Protein AF-A0A7S0MYZ6-F1 (afdb_monomer_lite)

Structure (mmCIF, N/CA/C/O backbone):
data_AF-A0A7S0MYZ6-F1
#
_entry.id   AF-A0A7S0MYZ6-F1
#
loop_
_atom_site.group_PDB
_atom_site.id
_atom_site.type_symbol
_atom_site.label_atom_id
_atom_site.label_alt_id
_atom_site.label_comp_id
_atom_site.label_asym_id
_atom_site.label_entity_id
_atom_site.label_seq_id
_atom_site.pdbx_PDB_ins_code
_atom_site.Cartn_x
_atom_site.Cartn_y
_atom_site.Cartn_z
_atom_site.occupancy
_atom_site.B_iso_or_equiv
_atom_site.auth_seq_id
_atom_site.auth_comp_id
_atom_site.auth_asym_id
_atom_site.auth_atom_id
_atom_site.pdbx_PDB_model_num
ATOM 1 N N . GLY A 1 1 ? 21.198 -16.026 4.256 1.00 79.06 1 GLY A N 1
ATOM 2 C CA . GLY A 1 1 ? 20.235 -16.946 4.891 1.00 79.06 1 GLY A CA 1
ATOM 3 C C . GLY A 1 1 ? 19.680 -16.364 6.174 1.00 79.06 1 GLY A C 1
ATOM 4 O O . GLY A 1 1 ? 18.528 -15.956 6.185 1.00 79.06 1 GLY A O 1
ATOM 5 N N . TYR A 1 2 ? 20.499 -16.274 7.227 1.00 93.56 2 TYR A N 1
ATOM 6 C CA . TYR A 1 2 ? 20.012 -15.935 8.570 1.00 93.56 2 TYR A CA 1
ATOM 7 C C . TYR A 1 2 ? 19.357 -14.545 8.682 1.00 93.56 2 TYR A C 1
ATOM 9 O O . TYR A 1 2 ? 18.285 -14.447 9.264 1.00 93.56 2 TYR A O 1
ATOM 17 N N . TYR A 1 3 ? 19.939 -13.497 8.080 1.00 96.56 3 TYR A N 1
ATOM 18 C CA . TYR A 1 3 ? 19.366 -12.144 8.123 1.00 96.56 3 TYR A CA 1
ATOM 19 C C . TYR A 1 3 ? 17.964 -12.076 7.508 1.00 96.56 3 TYR A C 1
ATOM 21 O O . TYR A 1 3 ? 17.070 -11.472 8.082 1.00 96.56 3 TYR A O 1
ATOM 29 N N . VAL A 1 4 ? 17.759 -12.743 6.367 1.00 96.19 4 VAL A N 1
ATOM 30 C CA . VAL A 1 4 ? 16.462 -12.769 5.672 1.00 96.19 4 VAL A CA 1
ATOM 31 C C . VAL A 1 4 ? 15.418 -13.495 6.517 1.00 96.19 4 VAL A C 1
ATOM 33 O O . VAL A 1 4 ? 14.318 -12.986 6.698 1.00 96.19 4 VAL A O 1
ATOM 36 N N . ALA A 1 5 ? 15.776 -14.655 7.079 1.00 96.12 5 ALA A N 1
ATOM 37 C CA . ALA A 1 5 ? 14.890 -15.392 7.977 1.00 96.12 5 ALA A CA 1
ATOM 38 C C . ALA A 1 5 ? 14.539 -14.562 9.221 1.00 96.12 5 ALA A C 1
ATOM 40 O O . ALA A 1 5 ? 13.374 -14.490 9.599 1.00 96.12 5 ALA A O 1
ATOM 41 N N . PHE A 1 6 ? 15.523 -13.879 9.810 1.00 97.44 6 PHE A N 1
ATOM 42 C CA . PHE A 1 6 ? 15.309 -12.978 10.937 1.00 97.44 6 PHE A CA 1
ATOM 43 C C . PHE A 1 6 ? 14.338 -11.842 10.588 1.00 97.44 6 PHE A C 1
ATOM 45 O O . PHE A 1 6 ? 13.360 -11.650 11.302 1.00 97.44 6 PHE A O 1
ATOM 52 N N . THR A 1 7 ? 14.537 -11.138 9.468 1.00 97.56 7 THR A N 1
ATOM 53 C CA . THR A 1 7 ? 13.630 -10.065 9.026 1.00 97.56 7 THR A CA 1
ATOM 54 C C . THR A 1 7 ? 12.202 -10.567 8.829 1.00 97.56 7 THR A C 1
ATOM 56 O O . THR A 1 7 ? 11.270 -9.953 9.340 1.00 97.56 7 THR A O 1
ATOM 59 N N . VAL A 1 8 ? 12.017 -11.703 8.146 1.00 97.50 8 VAL A N 1
ATOM 60 C CA . VAL A 1 8 ? 10.681 -12.286 7.929 1.00 97.50 8 VAL A CA 1
ATOM 61 C C . VAL A 1 8 ? 10.017 -12.651 9.257 1.00 97.50 8 VAL A C 1
ATOM 63 O O . VAL A 1 8 ? 8.837 -12.360 9.442 1.00 97.50 8 VAL A O 1
ATOM 66 N N . LEU A 1 9 ? 10.763 -13.227 10.204 1.00 97.81 9 LEU A N 1
ATOM 67 C CA . LEU A 1 9 ? 10.241 -13.541 11.535 1.00 97.81 9 LEU A CA 1
ATOM 68 C C . LEU A 1 9 ? 9.785 -12.285 12.278 1.00 97.81 9 LEU A C 1
ATOM 70 O O . LEU A 1 9 ? 8.695 -12.297 12.845 1.00 97.81 9 LEU A O 1
ATOM 74 N N . VAL A 1 10 ? 10.566 -11.200 12.248 1.00 97.94 10 VAL A N 1
ATOM 75 C CA . VAL A 1 10 ? 10.163 -9.933 12.879 1.00 97.94 10 VAL A CA 1
ATOM 76 C C . VAL A 1 10 ? 8.887 -9.387 12.235 1.00 97.94 10 VAL A C 1
ATOM 78 O O . VAL A 1 10 ? 7.963 -9.040 12.962 1.00 97.94 10 VAL A O 1
ATOM 81 N N . CYS A 1 11 ? 8.777 -9.383 10.902 1.00 97.62 11 CYS A N 1
ATOM 82 C CA . CYS A 1 11 ? 7.559 -8.935 10.215 1.00 97.62 11 CYS A CA 1
ATOM 83 C C . CYS A 1 11 ? 6.320 -9.746 10.627 1.00 97.62 11 CYS A C 1
ATOM 85 O O . CYS A 1 11 ? 5.272 -9.166 10.910 1.00 97.62 11 CYS A O 1
ATOM 87 N N . LEU A 1 12 ? 6.437 -11.076 10.697 1.00 98.12 12 LEU A N 1
ATOM 88 C CA . LEU A 1 12 ? 5.337 -11.946 11.124 1.00 98.12 12 LEU A CA 1
ATOM 89 C C . LEU A 1 12 ? 4.943 -11.687 12.584 1.00 98.12 12 LEU A C 1
ATOM 91 O O . LEU A 1 12 ? 3.754 -11.594 12.886 1.00 98.12 12 LEU A O 1
ATOM 95 N N . TRP A 1 13 ? 5.924 -11.511 13.472 1.00 98.38 13 TRP A N 1
ATOM 96 C CA . TRP A 1 13 ? 5.678 -11.154 14.870 1.00 98.38 13 TRP A CA 1
ATOM 97 C C . TRP A 1 13 ? 4.996 -9.793 15.015 1.00 98.38 13 TRP A C 1
ATOM 99 O O . TRP A 1 13 ? 4.055 -9.668 15.796 1.00 98.38 13 TRP A O 1
ATOM 109 N N . SER A 1 14 ? 5.408 -8.786 14.242 1.00 98.12 14 SER A N 1
ATOM 110 C CA . SER A 1 14 ? 4.765 -7.469 14.245 1.00 98.12 14 SER A CA 1
ATOM 111 C C . SER A 1 14 ? 3.302 -7.540 13.800 1.00 98.12 14 SER A C 1
ATOM 113 O O . SER A 1 14 ? 2.448 -6.935 14.445 1.00 98.12 14 SER A O 1
ATOM 115 N N . LEU A 1 15 ? 2.987 -8.307 12.749 1.00 97.69 15 LEU A N 1
ATOM 116 C CA . LEU A 1 15 ? 1.604 -8.504 12.295 1.00 97.69 15 LEU A CA 1
ATOM 117 C C . LEU A 1 15 ? 0.758 -9.264 13.325 1.00 97.69 15 LEU A C 1
ATOM 119 O O . LEU A 1 15 ? -0.402 -8.908 13.549 1.00 97.69 15 LEU A O 1
ATOM 123 N N . ALA A 1 16 ? 1.332 -10.279 13.977 1.00 98.31 16 ALA A N 1
ATOM 124 C CA . ALA A 1 16 ? 0.662 -11.009 15.049 1.00 98.31 16 ALA A CA 1
ATOM 125 C C . ALA A 1 16 ? 0.332 -10.084 16.230 1.00 98.31 16 ALA A C 1
ATOM 127 O O . ALA A 1 16 ? -0.807 -10.063 16.690 1.00 98.31 16 ALA A O 1
ATOM 128 N N . TYR A 1 17 ? 1.292 -9.264 16.660 1.00 98.38 17 TYR A N 1
ATOM 129 C CA . TYR A 1 17 ? 1.095 -8.311 17.751 1.00 98.38 17 TYR A CA 1
ATOM 130 C C . TYR A 1 17 ? 0.077 -7.214 17.405 1.00 98.38 17 TYR A C 1
ATOM 132 O O . TYR A 1 17 ? -0.799 -6.908 18.207 1.00 98.38 17 TYR A O 1
ATOM 140 N N . ALA A 1 18 ? 0.122 -6.658 16.189 1.00 98.12 18 ALA A N 1
ATOM 141 C CA . ALA A 1 18 ? -0.881 -5.693 15.731 1.00 98.12 18 ALA A CA 1
ATOM 142 C C . ALA A 1 18 ? -2.298 -6.296 15.707 1.00 98.12 18 ALA A C 1
ATOM 144 O O . ALA A 1 18 ? -3.272 -5.622 16.049 1.00 98.12 18 ALA A O 1
ATOM 145 N N . SER A 1 19 ? -2.415 -7.574 15.335 1.00 98.12 19 SER A N 1
ATOM 146 C CA . SER A 1 19 ? -3.689 -8.302 1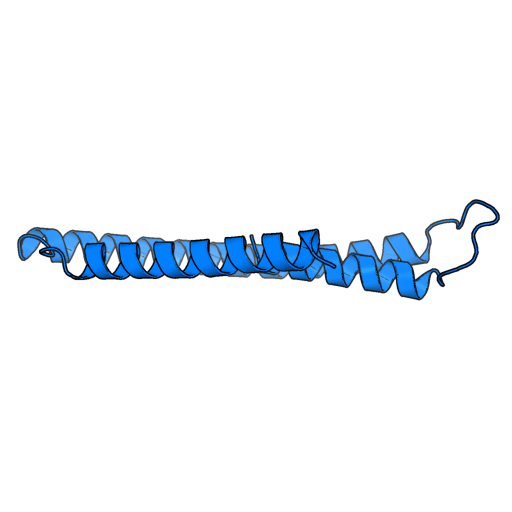5.351 1.00 98.12 19 SER A CA 1
ATOM 147 C C . SER A 1 19 ? -4.210 -8.517 16.773 1.00 98.12 19 SER A C 1
ATOM 149 O O . SER A 1 19 ? -5.407 -8.366 17.006 1.00 98.12 19 SER A O 1
ATOM 151 N N . ASP A 1 20 ? -3.326 -8.841 17.718 1.00 98.12 20 ASP A N 1
ATOM 152 C CA . ASP A 1 20 ? -3.663 -8.981 19.138 1.00 98.12 20 ASP A CA 1
ATOM 153 C C . ASP A 1 20 ? -4.162 -7.655 19.726 1.00 98.12 20 ASP A C 1
ATOM 155 O O . ASP A 1 20 ? -5.257 -7.589 20.283 1.00 98.12 20 ASP A O 1
ATOM 159 N N . LEU A 1 21 ? -3.437 -6.563 19.463 1.00 98.06 21 LEU A N 1
ATOM 160 C CA . LEU A 1 21 ? -3.840 -5.221 19.879 1.00 98.06 21 LEU A CA 1
ATOM 161 C C . LEU A 1 21 ? -5.196 -4.823 19.285 1.00 98.06 21 LEU A C 1
ATOM 163 O O . LEU A 1 21 ? -6.040 -4.266 19.981 1.00 98.06 21 LEU A O 1
ATOM 167 N N . THR A 1 22 ? -5.427 -5.134 18.007 1.00 97.62 22 THR A N 1
ATOM 168 C CA . THR A 1 22 ? -6.709 -4.853 17.348 1.00 97.62 22 THR A CA 1
ATOM 169 C C . THR A 1 22 ? -7.854 -5.597 18.033 1.00 97.62 22 THR A C 1
ATOM 171 O O . THR A 1 22 ? -8.901 -5.003 18.272 1.00 97.62 22 THR A O 1
ATOM 174 N N . ARG A 1 23 ? -7.667 -6.876 18.388 1.00 97.50 23 ARG A N 1
ATOM 175 C CA . ARG A 1 23 ? -8.679 -7.652 19.125 1.00 97.50 23 ARG A CA 1
ATOM 176 C C . ARG A 1 23 ? -8.955 -7.044 20.493 1.00 97.50 23 ARG A C 1
ATOM 178 O O . ARG A 1 23 ? -10.110 -6.785 20.799 1.00 97.50 23 ARG A O 1
ATOM 185 N N . TRP A 1 24 ? -7.908 -6.731 21.251 1.00 97.56 24 TRP A N 1
ATOM 186 C CA . TRP A 1 24 ? -8.036 -6.111 22.569 1.00 97.56 24 TRP A CA 1
ATOM 187 C C . TRP A 1 24 ? -8.795 -4.771 22.524 1.00 97.56 24 TRP A C 1
ATOM 189 O O . TRP A 1 24 ? -9.670 -4.516 23.352 1.00 97.56 24 TRP A O 1
ATOM 199 N N . VAL A 1 25 ? -8.527 -3.930 21.516 1.00 95.62 25 VAL A N 1
ATOM 200 C CA . VAL A 1 25 ? -9.276 -2.678 21.306 1.00 95.62 25 VAL A CA 1
ATOM 201 C C . VAL A 1 25 ? -10.741 -2.950 20.958 1.00 95.62 25 VAL A C 1
ATOM 203 O O . VAL A 1 25 ? -11.621 -2.277 21.483 1.00 95.62 25 VAL A O 1
ATOM 206 N N . LEU A 1 26 ? -11.025 -3.923 20.090 1.00 93.38 26 LEU A N 1
ATOM 207 C CA . LEU A 1 26 ? -12.396 -4.240 19.670 1.00 93.38 26 LEU A CA 1
ATOM 208 C C . LEU A 1 26 ? -13.232 -4.930 20.761 1.00 93.38 26 LEU A C 1
ATOM 210 O O . LEU A 1 26 ? -14.456 -4.863 20.706 1.00 93.38 26 LEU A O 1
ATOM 214 N N . GLU A 1 27 ? -12.593 -5.582 21.733 1.00 95.06 27 GLU A N 1
ATOM 215 C CA . GLU A 1 27 ? -13.241 -6.160 22.920 1.00 95.06 27 GLU A CA 1
ATOM 216 C C . GLU A 1 27 ? -13.571 -5.111 23.994 1.00 95.06 27 GLU A C 1
ATOM 218 O O . GLU A 1 27 ? -14.352 -5.383 24.906 1.00 95.06 27 GLU A O 1
ATOM 223 N N . SER A 1 28 ? -12.988 -3.913 23.896 1.00 90.69 28 SER A N 1
ATOM 224 C CA . SER A 1 28 ? -13.251 -2.817 24.829 1.00 90.69 28 SER A CA 1
ATOM 225 C C . SER A 1 28 ? -14.666 -2.250 24.644 1.00 90.69 28 SER A C 1
ATOM 227 O O . SER A 1 28 ? -15.243 -2.322 23.559 1.00 90.69 28 SER A O 1
ATOM 229 N N . ASP A 1 29 ? -15.238 -1.675 25.708 1.00 88.56 29 ASP A N 1
ATOM 230 C CA . ASP A 1 29 ? -16.614 -1.162 25.684 1.00 88.56 29 ASP A CA 1
ATOM 231 C C . ASP A 1 29 ? -16.798 -0.076 24.605 1.00 88.56 29 ASP A C 1
ATOM 233 O O .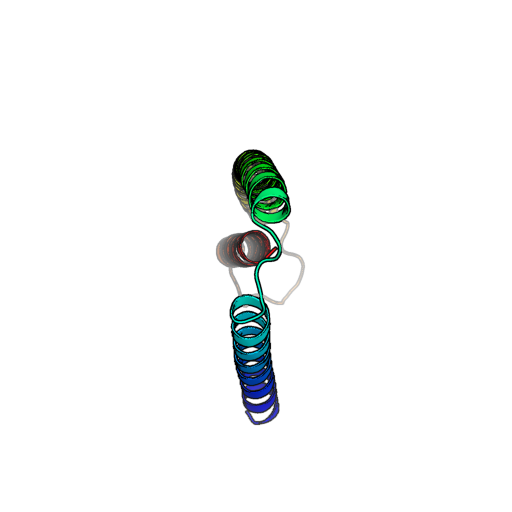 ASP A 1 29 ? -16.045 0.897 24.534 1.00 88.56 29 ASP A O 1
ATOM 237 N N . GLY A 1 30 ? -17.819 -0.250 23.760 1.00 80.94 30 GLY A N 1
ATOM 238 C CA . GLY A 1 30 ? -18.088 0.579 22.580 1.00 80.94 30 GLY A CA 1
ATOM 239 C C . GLY A 1 30 ? -18.707 1.947 22.887 1.00 80.94 30 GLY A C 1
ATOM 240 O O . GLY A 1 30 ? -19.065 2.674 21.958 1.00 80.94 30 GLY A O 1
ATOM 241 N N . GLY A 1 31 ? -18.849 2.293 24.168 1.00 89.50 31 GLY A N 1
ATOM 242 C CA . GLY A 1 31 ? -19.416 3.552 24.644 1.00 89.50 31 GLY A CA 1
ATOM 243 C C . GLY A 1 31 ? -20.943 3.541 24.744 1.00 89.50 31 GLY A C 1
ATOM 244 O O . GLY A 1 31 ? -21.608 2.523 24.536 1.00 89.50 31 GLY A O 1
ATOM 245 N N . THR A 1 32 ? -21.519 4.699 25.079 1.00 95.12 32 THR A N 1
ATOM 246 C CA . THR A 1 32 ? -22.978 4.837 25.219 1.00 95.12 32 THR A CA 1
ATOM 247 C C . THR A 1 32 ? -23.687 4.670 23.865 1.00 95.12 32 THR A C 1
ATOM 249 O O . THR A 1 32 ? -23.060 4.840 22.812 1.00 95.12 32 THR A O 1
ATOM 252 N N . PRO A 1 33 ? -24.999 4.371 23.844 1.00 93.88 33 PRO A N 1
ATOM 253 C CA . PRO A 1 33 ? -25.761 4.270 22.599 1.00 93.88 33 PRO A CA 1
ATOM 254 C C . PRO A 1 33 ? -25.606 5.497 21.687 1.00 93.88 33 PRO A C 1
ATOM 256 O O . PRO A 1 33 ? -25.442 5.350 20.479 1.00 93.88 33 PRO A O 1
ATOM 259 N N . GLU A 1 34 ? -25.577 6.702 22.256 1.00 94.62 34 GLU A N 1
ATOM 260 C CA . GLU A 1 34 ? -25.408 7.961 21.523 1.00 94.62 34 GLU A CA 1
ATOM 261 C C . GLU A 1 34 ? -24.007 8.085 20.907 1.00 94.62 34 GLU A C 1
ATOM 263 O O . GLU A 1 34 ? -23.871 8.546 19.773 1.00 94.62 34 GLU A O 1
ATOM 268 N N . MET A 1 35 ? -22.964 7.635 21.617 1.00 94.56 35 MET A N 1
ATOM 269 C CA . MET A 1 35 ? -21.590 7.623 21.096 1.00 94.56 35 MET A CA 1
ATOM 270 C C . MET A 1 35 ? -21.454 6.690 19.892 1.00 94.56 35 MET A C 1
ATOM 272 O O . MET A 1 35 ? -20.793 7.043 18.914 1.00 94.56 35 MET A O 1
ATOM 276 N N . ARG A 1 36 ? -22.112 5.526 19.931 1.00 92.94 36 ARG A N 1
ATOM 277 C CA . ARG A 1 36 ? -22.092 4.553 18.829 1.00 92.94 36 ARG A CA 1
ATOM 278 C C . ARG A 1 36 ? -22.724 5.113 17.558 1.00 92.94 36 ARG A C 1
ATOM 280 O O . ARG A 1 36 ? -22.122 4.992 16.500 1.00 92.94 36 ARG A O 1
ATOM 287 N N . VAL A 1 37 ? -23.857 5.813 17.670 1.00 96.06 37 VAL A N 1
ATOM 288 C CA . VAL A 1 37 ? -24.523 6.472 16.526 1.00 96.06 37 VAL A CA 1
ATOM 289 C C . VAL A 1 37 ? -23.582 7.449 15.813 1.00 96.06 37 VAL A C 1
ATOM 291 O O . VAL A 1 37 ? -23.502 7.454 14.585 1.00 96.06 37 VAL A O 1
ATOM 294 N N . ILE A 1 38 ? -22.847 8.263 16.575 1.00 95.56 38 ILE A N 1
ATOM 295 C CA . ILE A 1 38 ? -21.896 9.231 16.011 1.00 95.56 38 ILE A CA 1
ATOM 296 C C . ILE A 1 38 ? -20.681 8.508 15.412 1.00 95.56 38 ILE A C 1
ATOM 298 O O . ILE A 1 38 ? -20.261 8.834 14.303 1.00 95.56 38 ILE A O 1
ATOM 302 N N . SER A 1 39 ? -20.126 7.523 16.123 1.00 94.31 39 SER A N 1
ATOM 303 C CA . SER A 1 39 ? -18.966 6.743 15.674 1.00 94.31 39 SER A CA 1
ATOM 304 C C . SER A 1 39 ? -19.238 6.001 14.362 1.00 94.31 39 SER A C 1
ATOM 306 O O . SER A 1 39 ? -18.424 6.060 13.439 1.00 94.31 39 SER A O 1
ATOM 308 N N . ASP A 1 40 ? -20.411 5.376 14.235 1.00 95.12 40 ASP A N 1
ATOM 309 C CA . ASP A 1 40 ? -20.821 4.663 13.024 1.00 95.12 40 ASP A CA 1
ATOM 310 C C . ASP A 1 40 ? -20.972 5.629 11.838 1.00 95.12 40 ASP A C 1
ATOM 312 O O . ASP A 1 40 ? -20.442 5.368 10.758 1.00 95.12 40 ASP A O 1
ATOM 316 N N . ALA A 1 41 ? -21.577 6.805 12.048 1.00 96.69 41 ALA A N 1
ATOM 317 C CA . ALA A 1 41 ? -21.676 7.833 11.010 1.00 96.69 41 ALA A CA 1
ATOM 318 C C . ALA A 1 41 ? -20.296 8.348 10.548 1.00 96.69 41 ALA A C 1
ATOM 320 O O . ALA A 1 41 ? -20.078 8.573 9.353 1.00 96.69 41 ALA A O 1
ATOM 321 N N . ILE A 1 42 ? -19.342 8.513 11.473 1.00 96.50 42 ILE A N 1
ATOM 322 C CA . ILE A 1 42 ? -17.956 8.888 11.147 1.00 96.50 42 ILE A CA 1
ATOM 323 C C . ILE A 1 42 ? -17.280 7.780 10.337 1.00 96.50 42 ILE A C 1
ATOM 325 O O . ILE A 1 42 ? -16.622 8.068 9.333 1.00 96.50 42 ILE A O 1
ATOM 329 N N . LYS A 1 43 ? -17.441 6.520 10.750 1.00 96.19 43 LYS A N 1
ATOM 330 C CA . LYS A 1 43 ? -16.869 5.359 10.062 1.00 96.19 43 LYS A CA 1
ATOM 331 C C . LYS A 1 43 ? -17.381 5.255 8.629 1.00 96.19 43 LYS A C 1
ATOM 333 O O . LYS A 1 43 ? -16.565 5.106 7.720 1.00 96.19 43 LYS A O 1
ATOM 338 N N . ASP A 1 44 ? -18.685 5.395 8.418 1.00 98.00 44 ASP A N 1
ATOM 339 C CA . ASP A 1 44 ? -19.292 5.358 7.085 1.00 98.00 44 ASP A CA 1
ATOM 340 C C . ASP A 1 44 ? -18.772 6.500 6.199 1.00 98.00 44 ASP A C 1
ATOM 342 O O . ASP A 1 44 ? -18.384 6.279 5.047 1.00 98.00 44 ASP A O 1
ATOM 346 N N . GLY A 1 45 ? -18.675 7.715 6.750 1.00 97.69 45 GLY A N 1
ATOM 347 C CA . GLY A 1 45 ? -18.091 8.862 6.052 1.00 97.69 45 GLY A CA 1
ATOM 348 C C . GLY A 1 45 ? -16.627 8.635 5.659 1.00 97.69 45 GLY A C 1
ATOM 349 O O . GLY A 1 45 ? -16.242 8.883 4.512 1.00 97.69 45 GLY A O 1
ATOM 350 N N . ALA A 1 46 ? -15.817 8.105 6.578 1.00 98.00 46 ALA A N 1
ATOM 351 C CA . ALA A 1 46 ? -14.413 7.784 6.333 1.00 98.00 46 ALA A CA 1
ATOM 352 C C . ALA A 1 46 ? -14.254 6.693 5.264 1.00 98.00 46 ALA A C 1
ATOM 354 O O . ALA A 1 46 ? -13.434 6.834 4.356 1.00 98.00 46 ALA A O 1
ATOM 355 N N . GLN A 1 47 ? -15.064 5.634 5.316 1.00 97.88 47 GLN A N 1
ATOM 356 C CA . GLN A 1 47 ? -15.060 4.577 4.303 1.00 97.88 47 GLN A CA 1
ATOM 357 C C . GLN A 1 47 ? -15.462 5.107 2.922 1.00 97.88 47 GLN A C 1
ATOM 359 O O . GLN A 1 47 ? -14.828 4.757 1.925 1.00 97.88 47 GLN A O 1
ATOM 364 N N . GLY A 1 48 ? -16.464 5.988 2.846 1.00 98.00 48 GLY A N 1
ATOM 365 C CA . GLY A 1 48 ? -16.866 6.642 1.597 1.00 98.00 48 GLY A CA 1
ATOM 366 C C . GLY A 1 48 ? -15.756 7.511 0.995 1.00 98.00 48 GLY A C 1
ATOM 367 O O . GLY A 1 48 ? -15.480 7.427 -0.209 1.00 98.00 48 GLY A O 1
ATOM 368 N N . PHE A 1 49 ? -15.073 8.297 1.832 1.00 97.69 49 PHE A N 1
ATOM 369 C CA . PHE A 1 49 ? -13.924 9.104 1.421 1.00 97.69 49 PHE A CA 1
ATOM 370 C C . PHE A 1 49 ? -12.771 8.230 0.910 1.00 97.69 49 PHE A C 1
ATOM 372 O O . PHE A 1 49 ? -12.309 8.428 -0.216 1.00 97.69 49 PHE A O 1
ATOM 379 N N . LEU A 1 50 ? -12.354 7.226 1.690 1.00 96.94 50 LEU A N 1
ATOM 380 C CA . LEU A 1 50 ? -11.254 6.324 1.331 1.00 96.94 50 LEU A CA 1
ATOM 381 C C . LEU A 1 50 ? -11.551 5.539 0.056 1.00 96.94 50 LEU A C 1
ATOM 383 O O . LEU A 1 50 ? -10.669 5.384 -0.782 1.00 96.94 50 LEU A O 1
ATOM 387 N N . ARG A 1 51 ? -12.795 5.097 -0.150 1.00 97.81 51 ARG A N 1
ATOM 388 C CA . ARG A 1 51 ? -13.191 4.411 -1.386 1.00 97.81 51 ARG A CA 1
ATOM 389 C C . ARG A 1 51 ? -13.001 5.298 -2.613 1.00 97.81 51 ARG A C 1
ATOM 391 O O . ARG A 1 51 ? -12.448 4.849 -3.611 1.00 97.81 51 ARG A O 1
ATOM 398 N N . THR A 1 52 ? -13.440 6.551 -2.536 1.00 97.75 52 THR A N 1
ATOM 399 C CA . THR A 1 52 ? -13.297 7.512 -3.641 1.00 97.75 52 THR A CA 1
ATOM 400 C C . THR A 1 52 ? -11.826 7.870 -3.880 1.00 97.75 52 THR A C 1
ATOM 402 O O . THR A 1 52 ? -11.375 7.965 -5.026 1.00 97.75 52 THR A O 1
ATOM 405 N N . GLN A 1 53 ? -11.057 8.028 -2.799 1.00 97.75 53 GLN A N 1
ATOM 406 C CA . GLN A 1 53 ? -9.630 8.329 -2.851 1.00 97.75 53 GLN A CA 1
ATOM 407 C C . GLN A 1 53 ? -8.829 7.172 -3.460 1.00 97.75 53 GLN A C 1
ATOM 409 O O . GLN A 1 53 ? -8.088 7.396 -4.415 1.00 97.75 53 GLN A O 1
ATOM 414 N N . TYR A 1 54 ? -8.999 5.944 -2.964 1.00 97.06 54 TYR A N 1
ATOM 415 C CA . TYR A 1 54 ? -8.274 4.777 -3.467 1.00 97.06 54 TYR A CA 1
ATOM 416 C C . TYR A 1 54 ? -8.678 4.386 -4.887 1.00 97.06 54 TYR A C 1
ATOM 418 O O . TYR A 1 54 ? -7.811 3.958 -5.643 1.00 97.06 54 TYR A O 1
ATOM 426 N N . ASP A 1 55 ? -9.932 4.596 -5.301 1.00 97.69 55 ASP A N 1
ATOM 427 C CA . ASP A 1 55 ? -10.320 4.426 -6.710 1.00 97.69 55 ASP A CA 1
ATOM 428 C C . ASP A 1 55 ? -9.544 5.393 -7.618 1.00 97.69 55 ASP A C 1
ATOM 430 O O . ASP A 1 55 ? -8.945 5.001 -8.622 1.00 97.69 55 ASP A O 1
ATOM 434 N N . THR A 1 56 ? -9.475 6.663 -7.214 1.00 97.38 56 THR A N 1
ATOM 435 C CA . THR A 1 56 ? -8.738 7.688 -7.958 1.00 97.38 56 THR A CA 1
ATOM 436 C C . THR A 1 56 ? -7.242 7.374 -7.998 1.00 97.38 56 THR A C 1
ATOM 438 O O . THR A 1 56 ? -6.649 7.368 -9.078 1.00 97.38 56 THR A O 1
ATOM 441 N N . ILE A 1 57 ? -6.630 7.071 -6.849 1.00 96.94 57 ILE A N 1
ATOM 442 C CA . ILE A 1 57 ? -5.208 6.708 -6.754 1.00 96.94 57 ILE A CA 1
ATOM 443 C C . ILE A 1 57 ? -4.923 5.462 -7.591 1.00 96.94 57 ILE A C 1
ATOM 445 O O . ILE A 1 57 ? -3.993 5.481 -8.389 1.00 96.94 57 ILE A O 1
ATOM 449 N N . GLY A 1 58 ? -5.739 4.411 -7.487 1.00 97.38 58 GLY A N 1
ATOM 450 C CA . GLY A 1 58 ? -5.563 3.172 -8.245 1.00 97.38 58 GLY A CA 1
ATOM 451 C C . GLY A 1 58 ? -5.562 3.402 -9.756 1.00 97.38 58 GLY A C 1
ATOM 452 O O . GLY A 1 58 ? -4.700 2.881 -10.470 1.00 97.38 58 GLY A O 1
ATOM 453 N N . ARG A 1 59 ? -6.465 4.258 -10.250 1.00 98.06 59 ARG A N 1
ATOM 454 C CA . ARG A 1 59 ? -6.497 4.660 -11.665 1.00 98.06 59 ARG A CA 1
ATOM 455 C C . ARG A 1 59 ? -5.229 5.402 -12.081 1.00 98.06 59 ARG A C 1
ATOM 457 O O . ARG A 1 59 ? -4.665 5.091 -13.130 1.00 98.06 59 ARG A O 1
ATOM 464 N N . TRP A 1 60 ? -4.758 6.353 -11.276 1.00 98.12 60 TRP A N 1
ATOM 465 C CA . TRP A 1 60 ? -3.522 7.086 -11.570 1.00 98.12 60 TRP A CA 1
ATOM 466 C C . TRP A 1 60 ? -2.276 6.204 -11.482 1.00 98.12 60 TRP A C 1
ATOM 468 O O . TRP A 1 60 ? -1.403 6.318 -12.339 1.00 98.12 60 TRP A O 1
ATOM 478 N N . SER A 1 61 ? -2.218 5.273 -10.531 1.00 97.94 61 SER A N 1
ATOM 479 C CA . SER A 1 61 ? -1.151 4.275 -10.435 1.00 97.94 61 SER A CA 1
ATOM 480 C C . SER A 1 61 ? -1.058 3.444 -11.715 1.00 97.94 61 SER A C 1
ATOM 482 O O . SER A 1 61 ? 0.034 3.269 -12.247 1.00 97.94 61 SER A O 1
ATOM 484 N N . LEU A 1 62 ? -2.185 3.013 -12.293 1.00 97.94 62 LEU A N 1
ATOM 485 C CA . LEU A 1 62 ? -2.176 2.298 -13.574 1.00 97.94 62 LEU A CA 1
ATOM 486 C C . LEU A 1 62 ? -1.619 3.158 -14.722 1.00 97.94 62 LEU A C 1
ATOM 488 O O . LEU A 1 62 ? -0.809 2.680 -15.516 1.00 97.94 62 LEU A O 1
ATOM 492 N N . VAL A 1 63 ? -2.020 4.431 -14.802 1.00 98.38 63 VAL A N 1
ATOM 493 C CA . VAL A 1 63 ? -1.496 5.370 -15.812 1.00 98.38 63 VAL A CA 1
ATOM 494 C C . VAL A 1 63 ? 0.018 5.529 -15.664 1.00 98.38 63 VAL A C 1
ATOM 496 O O . VAL A 1 63 ? 0.753 5.420 -16.646 1.00 98.38 63 VAL A O 1
ATOM 499 N N . VAL A 1 64 ? 0.504 5.722 -14.437 1.00 98.12 64 VAL A N 1
ATOM 500 C CA . VAL A 1 64 ? 1.939 5.844 -14.146 1.00 98.12 64 VAL A CA 1
ATOM 501 C C . VAL A 1 64 ? 2.684 4.552 -14.475 1.00 98.12 64 VAL A C 1
ATOM 503 O O . VAL A 1 64 ? 3.755 4.619 -15.069 1.00 98.12 64 VAL A O 1
ATOM 506 N N . ALA A 1 65 ? 2.121 3.379 -14.180 1.00 98.12 65 ALA A N 1
ATOM 507 C CA . ALA A 1 65 ? 2.716 2.090 -14.529 1.00 98.12 65 ALA A CA 1
ATOM 508 C C . ALA A 1 65 ? 2.942 1.948 -16.045 1.00 98.12 65 ALA A C 1
ATOM 510 O O . ALA A 1 65 ? 4.023 1.539 -16.473 1.00 98.12 65 ALA A O 1
ATOM 511 N N . VAL A 1 66 ? 1.966 2.350 -16.868 1.00 98.06 66 VAL A N 1
ATOM 512 C CA . VAL A 1 66 ? 2.116 2.366 -18.335 1.00 98.06 66 VAL A CA 1
ATOM 513 C C . VAL A 1 66 ? 3.205 3.348 -18.766 1.00 98.06 66 VAL A C 1
ATOM 515 O O . VAL A 1 66 ? 4.059 2.997 -19.581 1.00 98.06 66 VAL A O 1
ATOM 518 N N . ILE A 1 67 ? 3.223 4.558 -18.201 1.00 98.06 67 ILE A N 1
ATOM 519 C CA . ILE A 1 67 ? 4.249 5.566 -18.511 1.00 98.06 67 ILE A CA 1
ATOM 520 C C . ILE A 1 67 ? 5.644 5.038 -18.160 1.00 98.06 67 ILE A C 1
ATOM 522 O O . ILE A 1 67 ? 6.550 5.117 -18.988 1.00 98.06 67 ILE A O 1
ATOM 526 N N . LEU A 1 68 ? 5.818 4.454 -16.972 1.00 97.19 68 LEU A N 1
ATOM 527 C CA . LEU A 1 68 ? 7.083 3.865 -16.538 1.00 97.19 68 LEU A CA 1
ATOM 528 C C . LEU A 1 68 ? 7.541 2.765 -17.494 1.00 97.19 68 LEU A C 1
ATOM 530 O O . LEU A 1 68 ? 8.707 2.754 -17.884 1.00 97.19 68 LEU A O 1
ATOM 534 N N . PHE A 1 69 ? 6.636 1.886 -17.926 1.00 96.19 69 PHE A N 1
ATOM 535 C CA . PHE A 1 69 ? 6.965 0.847 -18.898 1.00 96.19 69 PHE A CA 1
ATOM 536 C C . PHE A 1 69 ? 7.533 1.441 -20.193 1.00 96.19 69 PHE A C 1
ATOM 538 O O . PHE A 1 69 ? 8.623 1.066 -20.625 1.00 96.19 69 PHE A O 1
ATOM 545 N N . LEU A 1 70 ? 6.825 2.408 -20.786 1.00 96.56 70 LEU A N 1
ATOM 546 C CA . LEU A 1 70 ? 7.219 3.042 -22.048 1.00 96.56 70 LEU A CA 1
ATOM 547 C C . LEU A 1 70 ? 8.545 3.799 -21.925 1.00 96.56 70 LEU A C 1
ATOM 549 O O . LEU A 1 70 ? 9.407 3.676 -22.794 1.00 96.56 70 LEU A O 1
ATOM 553 N N . VAL A 1 71 ? 8.737 4.536 -20.829 1.00 95.38 71 VAL A N 1
ATOM 554 C CA . VAL A 1 71 ? 9.983 5.266 -20.553 1.00 95.38 71 VAL A CA 1
ATOM 555 C C . VAL A 1 71 ? 11.169 4.306 -20.447 1.00 95.38 71 VAL A C 1
ATOM 557 O O . VAL A 1 71 ? 12.230 4.572 -21.011 1.00 95.38 71 VAL A O 1
ATOM 560 N N . TYR A 1 72 ? 11.004 3.169 -19.769 1.00 92.38 72 TYR A N 1
ATOM 561 C CA . TYR A 1 72 ? 12.084 2.194 -19.616 1.00 92.38 72 TYR A CA 1
ATOM 562 C C . TYR A 1 72 ? 12.366 1.384 -20.886 1.00 92.38 72 TYR A C 1
ATOM 564 O O . TYR A 1 72 ? 13.491 0.913 -21.043 1.00 92.38 72 TYR A O 1
ATOM 572 N N . LEU A 1 73 ? 11.412 1.270 -21.818 1.00 91.56 73 LEU A N 1
ATOM 573 C CA . LEU A 1 73 ? 11.657 0.667 -23.134 1.00 91.56 73 LEU A CA 1
ATOM 574 C C . LEU A 1 73 ? 12.597 1.505 -24.006 1.00 91.56 73 LEU A C 1
ATOM 576 O O . LEU A 1 73 ? 13.418 0.941 -24.727 1.00 91.56 73 LEU A O 1
ATOM 580 N N . VAL A 1 74 ? 12.489 2.834 -23.942 1.00 91.00 74 VAL A N 1
ATOM 581 C CA . VAL A 1 74 ? 13.312 3.755 -24.750 1.00 91.00 74 VAL A CA 1
ATOM 582 C C . VAL A 1 74 ? 14.587 4.204 -24.036 1.00 91.00 74 VAL A C 1
ATOM 584 O O . VAL A 1 74 ? 15.374 4.973 -24.588 1.00 91.00 74 VAL A O 1
ATOM 587 N N . ARG A 1 75 ? 14.810 3.730 -22.804 1.00 84.62 75 ARG A N 1
ATOM 588 C CA . ARG A 1 75 ? 15.991 4.068 -22.012 1.00 84.62 75 ARG A CA 1
ATOM 589 C C . ARG A 1 75 ? 17.260 3.569 -22.723 1.00 84.62 75 ARG A C 1
ATOM 591 O O . ARG A 1 75 ? 17.384 2.363 -22.950 1.00 84.62 75 ARG A O 1
ATOM 598 N N . PRO A 1 76 ? 18.237 4.447 -23.017 1.00 74.50 76 PRO A N 1
ATOM 599 C CA . PRO A 1 76 ? 19.508 4.013 -23.576 1.00 74.50 76 PRO A CA 1
ATOM 600 C C . PRO A 1 76 ? 20.247 3.142 -22.554 1.00 74.50 76 PRO A C 1
ATOM 602 O O . PRO A 1 76 ? 20.462 3.538 -21.406 1.00 74.50 76 PRO A O 1
ATOM 605 N N . VAL A 1 77 ? 20.616 1.931 -22.967 1.00 68.50 77 VAL A N 1
ATOM 606 C CA . VAL A 1 77 ? 21.394 1.002 -22.142 1.00 68.50 77 VAL A CA 1
ATOM 607 C C . VAL A 1 77 ? 22.858 1.435 -22.212 1.00 68.50 77 VAL A C 1
ATOM 609 O O . VAL A 1 77 ? 23.512 1.236 -23.231 1.00 68.50 77 VAL A O 1
ATOM 612 N N . GLY A 1 78 ? 23.359 2.083 -21.159 1.00 61.72 78 GLY A N 1
ATOM 613 C CA . GLY A 1 78 ? 24.762 2.491 -21.057 1.00 61.72 78 GLY A CA 1
ATOM 614 C C . GLY A 1 78 ? 25.625 1.446 -20.341 1.00 61.72 78 GLY A C 1
ATOM 615 O O . GLY A 1 78 ? 25.323 1.100 -19.202 1.00 61.72 78 GLY A O 1
ATOM 616 N N . GLY A 1 79 ? 26.717 1.014 -20.984 1.00 63.31 79 GLY A N 1
ATOM 617 C CA . GLY A 1 79 ? 27.845 0.298 -20.361 1.00 63.31 79 GLY A CA 1
ATOM 618 C C . GLY A 1 79 ? 27.800 -1.241 -20.369 1.00 63.31 79 GLY A C 1
ATOM 619 O O . GLY A 1 79 ? 26.736 -1.855 -20.432 1.00 63.31 79 GLY A O 1
ATOM 620 N N . ASP A 1 80 ? 28.995 -1.841 -20.276 1.00 58.75 80 ASP A N 1
ATOM 621 C CA . ASP A 1 80 ? 29.376 -3.263 -20.444 1.00 58.75 80 ASP A CA 1
ATOM 622 C C . ASP A 1 80 ? 28.811 -4.277 -19.415 1.00 58.75 80 ASP A C 1
ATOM 624 O O . ASP A 1 80 ? 29.440 -5.285 -19.097 1.00 58.75 80 ASP A O 1
ATOM 628 N N . ALA A 1 81 ? 27.602 -4.072 -18.891 1.00 57.38 81 ALA A N 1
ATOM 629 C CA . ALA A 1 81 ? 26.970 -4.960 -17.908 1.00 57.38 81 ALA A CA 1
ATOM 630 C C . ALA A 1 81 ? 25.661 -5.554 -18.452 1.00 57.38 81 ALA A C 1
ATOM 632 O O . ALA A 1 81 ? 24.557 -5.215 -18.023 1.00 57.38 81 ALA A O 1
ATOM 633 N N . ARG A 1 82 ? 25.769 -6.448 -19.439 1.00 63.66 82 ARG A N 1
ATOM 634 C CA . ARG A 1 82 ? 24.613 -7.080 -20.091 1.00 63.66 82 ARG A CA 1
ATOM 635 C C . ARG A 1 82 ? 24.205 -8.371 -19.376 1.00 63.66 82 ARG A C 1
ATOM 637 O O . ARG A 1 82 ? 24.542 -9.456 -19.832 1.00 63.66 82 ARG A O 1
ATOM 644 N N . SER A 1 83 ? 23.467 -8.265 -18.270 1.00 68.50 83 SER A N 1
ATOM 645 C CA . SER A 1 83 ? 22.835 -9.435 -17.628 1.00 68.50 83 SER A CA 1
ATOM 646 C C . SER A 1 83 ? 21.314 -9.504 -17.812 1.00 68.50 83 SER A C 1
ATOM 648 O O . SER A 1 83 ? 20.750 -10.590 -17.718 1.00 68.50 83 SER A O 1
ATOM 650 N N . VAL A 1 84 ? 20.633 -8.389 -18.118 1.00 77.25 84 VAL A N 1
ATOM 651 C CA . VAL A 1 84 ? 19.159 -8.325 -18.187 1.00 77.25 84 VAL A CA 1
ATOM 652 C C . VAL A 1 84 ? 18.700 -7.503 -19.399 1.00 77.25 84 VAL A C 1
ATOM 654 O O . VAL A 1 84 ? 19.284 -6.468 -19.713 1.00 77.25 84 VAL A O 1
ATOM 657 N N . SER A 1 85 ? 17.664 -7.967 -20.110 1.00 87.50 85 SER A N 1
ATOM 658 C CA . SER A 1 85 ? 17.110 -7.272 -21.282 1.00 87.50 85 SER A CA 1
ATOM 659 C C . SER A 1 85 ? 16.355 -5.993 -20.889 1.00 87.50 85 SER A C 1
ATOM 661 O O . SER A 1 85 ? 15.754 -5.923 -19.818 1.00 87.50 85 SER A O 1
ATOM 663 N N . THR A 1 86 ? 16.325 -4.987 -21.770 1.00 88.38 86 THR A N 1
ATOM 664 C CA . THR A 1 86 ? 15.595 -3.720 -21.547 1.00 88.38 86 THR A CA 1
ATOM 665 C C . THR A 1 86 ? 14.126 -3.954 -21.190 1.00 88.38 86 THR A C 1
ATOM 667 O O . THR A 1 86 ? 13.599 -3.329 -20.274 1.00 88.38 86 THR A O 1
ATOM 670 N N . VAL A 1 87 ? 13.485 -4.914 -21.865 1.00 90.12 87 VAL A N 1
ATOM 671 C CA . VAL A 1 87 ? 12.095 -5.306 -21.596 1.00 90.12 87 VAL A CA 1
ATOM 672 C C . VAL A 1 87 ? 11.944 -5.895 -20.194 1.00 90.12 87 VAL A C 1
ATOM 674 O O . VAL A 1 87 ? 10.995 -5.556 -19.494 1.00 90.12 87 VAL A O 1
ATOM 677 N N . ALA A 1 88 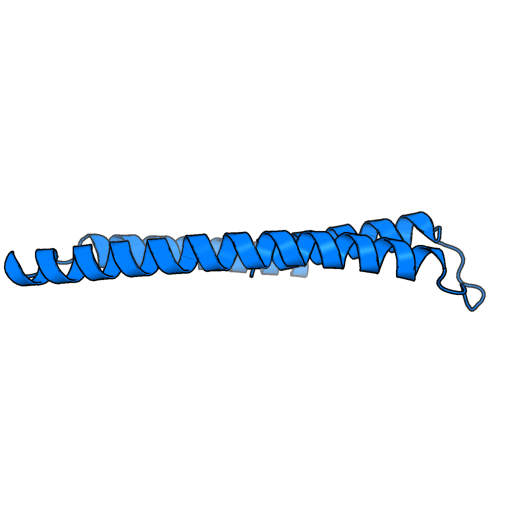? 12.883 -6.740 -19.753 1.00 91.56 88 ALA A N 1
ATOM 678 C CA . ALA A 1 88 ? 12.846 -7.307 -18.409 1.00 91.56 88 ALA A CA 1
ATOM 679 C C . ALA A 1 88 ? 13.038 -6.231 -17.330 1.00 91.56 88 ALA A C 1
ATOM 681 O O . ALA A 1 88 ? 12.334 -6.261 -16.326 1.00 91.56 88 ALA A O 1
ATOM 682 N N . VAL A 1 89 ? 13.914 -5.242 -17.545 1.00 92.00 89 VAL A N 1
ATOM 683 C CA . VAL A 1 89 ? 14.047 -4.100 -16.623 1.00 92.00 89 VAL A CA 1
ATOM 684 C C . VAL A 1 89 ? 12.749 -3.291 -16.571 1.00 92.00 89 VAL A C 1
ATOM 686 O O . VAL A 1 89 ? 12.249 -3.043 -15.480 1.00 92.00 89 VAL A O 1
ATOM 689 N N . ALA A 1 90 ? 12.164 -2.945 -17.723 1.00 93.94 90 ALA A N 1
ATOM 690 C CA . ALA A 1 90 ? 10.891 -2.224 -17.782 1.00 93.94 90 ALA A CA 1
ATOM 691 C C . ALA A 1 90 ? 9.769 -2.979 -17.046 1.00 93.94 90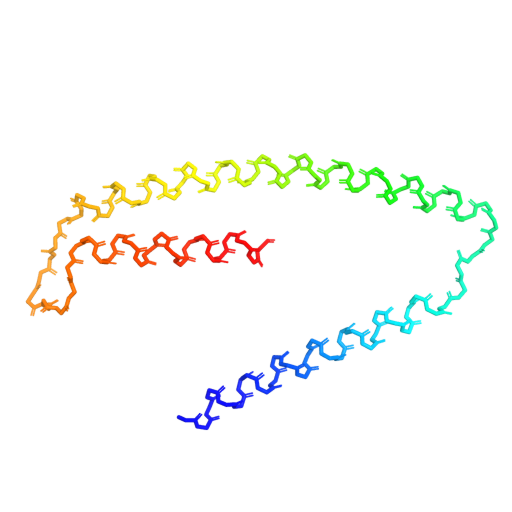 ALA A C 1
ATOM 693 O O . ALA A 1 90 ? 9.040 -2.387 -16.251 1.00 93.94 90 ALA A O 1
ATOM 694 N N . ALA A 1 91 ? 9.668 -4.296 -17.251 1.00 95.06 91 ALA A N 1
ATOM 695 C CA . ALA A 1 91 ? 8.689 -5.140 -16.573 1.00 95.06 91 ALA A CA 1
ATOM 696 C C . ALA A 1 91 ? 8.923 -5.206 -15.054 1.00 95.06 91 ALA A C 1
ATOM 698 O O . ALA A 1 91 ? 7.984 -5.012 -14.285 1.00 95.06 91 ALA A O 1
ATOM 699 N N . LEU A 1 92 ? 10.164 -5.425 -14.603 1.00 94.94 92 LEU A N 1
ATOM 700 C CA . LEU A 1 92 ? 10.500 -5.478 -13.176 1.00 94.94 92 LEU A CA 1
ATOM 701 C C . LEU A 1 92 ? 10.239 -4.142 -12.472 1.00 94.94 92 LEU A C 1
ATOM 703 O O . LEU A 1 92 ? 9.747 -4.138 -11.345 1.00 94.94 92 LEU A O 1
ATOM 707 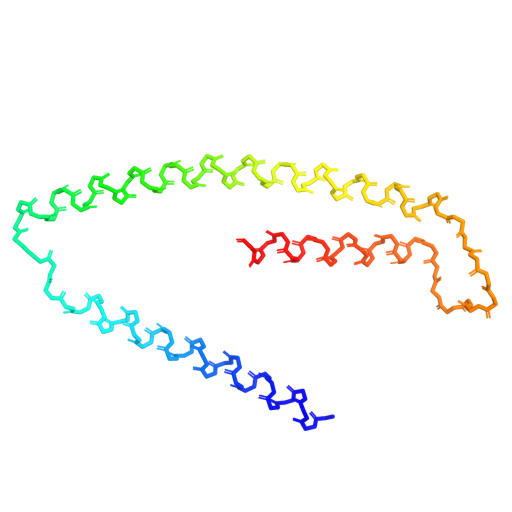N N . THR A 1 93 ? 10.508 -3.012 -13.133 1.00 95.56 93 THR A N 1
ATOM 708 C CA . THR A 1 93 ? 10.185 -1.681 -12.603 1.00 95.56 93 THR A CA 1
ATOM 709 C C . THR A 1 93 ? 8.681 -1.506 -12.413 1.00 95.56 93 THR A C 1
ATOM 711 O O . THR A 1 93 ? 8.258 -1.046 -11.355 1.00 95.56 93 THR A O 1
ATOM 714 N N . VAL A 1 94 ? 7.866 -1.909 -13.391 1.00 97.62 94 VAL A N 1
ATOM 715 C CA . VAL A 1 94 ? 6.400 -1.840 -13.281 1.00 97.62 94 VAL A CA 1
ATOM 716 C C . VAL A 1 94 ? 5.879 -2.754 -12.178 1.00 97.62 94 VAL A C 1
ATOM 718 O O . VAL A 1 94 ? 5.043 -2.328 -11.388 1.00 97.62 94 VAL A O 1
ATOM 721 N N . VAL A 1 95 ? 6.389 -3.984 -12.078 1.00 97.50 95 VAL A N 1
ATOM 722 C CA . VAL A 1 95 ? 6.005 -4.919 -11.009 1.00 97.50 95 VAL A CA 1
ATOM 723 C C . VAL A 1 95 ? 6.358 -4.343 -9.639 1.00 97.50 95 VAL A C 1
ATOM 725 O O . VAL A 1 95 ? 5.512 -4.336 -8.750 1.00 97.50 95 VAL A O 1
ATOM 728 N N . GLY A 1 96 ? 7.569 -3.804 -9.474 1.00 97.88 96 GLY A N 1
ATOM 729 C CA . GLY A 1 96 ? 7.987 -3.157 -8.230 1.00 97.88 96 GLY A CA 1
ATOM 730 C C . GLY A 1 96 ? 7.117 -1.950 -7.873 1.00 97.88 96 GLY A C 1
ATOM 731 O O . GLY A 1 96 ? 6.684 -1.824 -6.730 1.00 97.88 96 GLY A O 1
ATOM 732 N N . PHE A 1 97 ? 6.801 -1.103 -8.855 1.00 98.06 97 PHE A N 1
ATOM 733 C CA . PHE A 1 97 ? 5.906 0.038 -8.669 1.00 98.06 97 PHE A CA 1
ATOM 734 C C . PHE A 1 97 ? 4.495 -0.400 -8.259 1.00 98.06 97 PHE A C 1
ATOM 736 O O . PHE A 1 97 ? 3.961 0.128 -7.292 1.00 98.06 97 PHE A O 1
ATOM 743 N N . MET A 1 98 ? 3.903 -1.382 -8.947 1.00 98.06 98 MET A N 1
ATOM 744 C CA . MET A 1 98 ? 2.543 -1.853 -8.659 1.00 98.06 98 MET A CA 1
ATOM 745 C C . MET A 1 98 ? 2.443 -2.540 -7.297 1.00 98.06 98 MET A C 1
ATOM 747 O O . MET A 1 98 ? 1.466 -2.329 -6.585 1.00 98.06 98 MET A O 1
ATOM 751 N N . LEU A 1 99 ? 3.456 -3.319 -6.906 1.00 97.88 99 LEU A N 1
ATOM 752 C CA . LEU A 1 99 ? 3.531 -3.893 -5.561 1.00 97.88 99 LEU A CA 1
ATOM 753 C C . LEU A 1 99 ? 3.653 -2.799 -4.495 1.00 97.88 99 LEU A C 1
ATOM 755 O O . LEU A 1 99 ? 2.973 -2.870 -3.478 1.00 97.88 99 LEU A O 1
ATOM 759 N N . GLY A 1 100 ? 4.469 -1.770 -4.736 1.00 97.19 100 GLY A N 1
ATOM 760 C CA . GLY A 1 100 ? 4.567 -0.614 -3.844 1.00 97.19 100 GLY A CA 1
ATOM 761 C C . GLY A 1 100 ? 3.249 0.155 -3.732 1.00 97.19 100 GLY A C 1
ATOM 762 O O . GLY A 1 100 ? 2.812 0.454 -2.627 1.00 97.19 100 GLY A O 1
ATOM 763 N N . ALA A 1 101 ? 2.585 0.411 -4.861 1.00 96.69 101 ALA A N 1
ATOM 764 C CA . ALA A 1 101 ? 1.303 1.108 -4.917 1.00 96.69 101 ALA A CA 1
ATOM 765 C C . ALA A 1 101 ? 0.167 0.325 -4.240 1.00 96.69 101 ALA A C 1
ATOM 767 O O . ALA A 1 101 ? -0.739 0.935 -3.690 1.00 96.69 101 ALA A O 1
ATOM 768 N N . ALA A 1 102 ? 0.207 -1.010 -4.265 1.00 96.06 102 ALA A N 1
ATOM 769 C CA . ALA A 1 102 ? -0.771 -1.846 -3.571 1.00 96.06 102 ALA A CA 1
ATOM 770 C C . ALA A 1 102 ? -0.568 -1.876 -2.044 1.00 96.06 102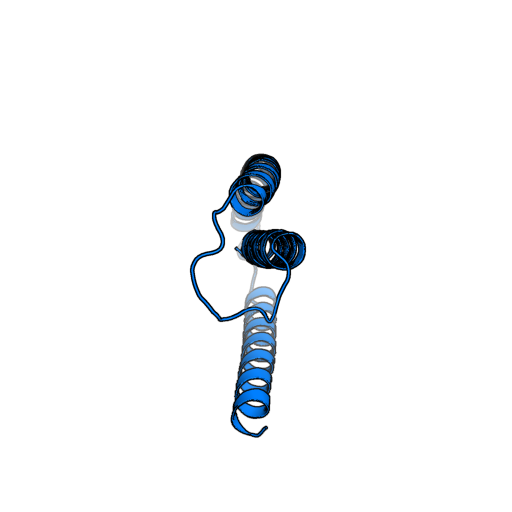 ALA A C 1
ATOM 772 O O . ALA A 1 102 ? -1.510 -2.164 -1.311 1.00 96.06 102 ALA A O 1
ATOM 773 N N . CYS A 1 103 ? 0.651 -1.607 -1.572 1.00 95.00 103 CYS A N 1
ATOM 774 C CA . CYS A 1 103 ? 1.026 -1.673 -0.159 1.00 95.00 103 CYS A CA 1
ATOM 775 C C . CYS A 1 103 ? 1.053 -0.304 0.552 1.00 95.00 103 CYS A C 1
ATOM 777 O O . CYS A 1 103 ? 1.502 -0.253 1.698 1.00 95.00 103 CYS A O 1
ATOM 779 N N . SER A 1 104 ? 0.630 0.784 -0.104 1.00 89.88 104 SER A N 1
ATOM 780 C CA . SER A 1 104 ? 0.659 2.161 0.422 1.00 89.88 104 SER A CA 1
ATOM 781 C C . SER A 1 104 ? -0.736 2.746 0.579 1.00 89.88 104 SER A C 1
ATOM 783 O O . SER A 1 104 ? -0.914 3.481 1.573 1.00 89.88 104 SER A O 1
#

InterPro domains:
  IPR004131 Pyrophosphate-energised proton pump [PF03030] (13-104)

Radius of gyration: 22.05 Å; chains: 1; bounding box: 55×26×50 Å

pLDDT: mean 93.01, std 9.22, range [57.38, 98.38]

Secondary structure (DSSP, 8-state):
-HHHHHHHHHHHHHHHHHHHHHHHHHHS----HHHHHHHHHHHHHHHHHHHHHHHHHHHHHHHHHHHHHHHHHS----SS--SS-HHHHHHHHHHHHHHHHHT-

Sequence (104 aa):
GYYVAFTVLVCLWSLAYASDLTRWVLESDGGTPEMRVISDAIKDGAQGFLRTQYDTIGRWSLVVAVILFLVYLVRPVGGDARSVSTVAVAALTVVGFMLGAACS

Organism: NCBI:txid233186

Foldseek 3Di:
DVVVVVVVVVVVVVVVVVVVVVVVVVPDDCDDPVSVVVVVVVVVVVVVVVVVVLVVLVVVLVVVLVVLLVCLLPDDDDDDDPPDDSNRVSVVVSVVSVVVSVVD